Protein AF-A0A6D1PYX5-F1 (afdb_monomer)

Secondary structure (DSSP, 8-state):
--GGGGTTTTS-TT--TT--SHHHHHHHHHHHHHTSS-----HHHHHIIIII-GGG-TTS-HHHHHHHHHS----EEEEEE-SSS-EEEEEEPPHHHHHHHHHHHHHHHHHHHHHHHH-TT-SS-EEEEPPS-------GGGSS---PPPBTTTTTT-SS---SEEE----

Organism: NCBI:txid340190

Mean predicted aligned error: 6.47 Å

pLDDT: mean 85.73, std 8.78, range [55.56, 97.0]

Sequence (171 aa):
DYTRALLCDTQPADCPIIFSNDGLYANLAYFDVNYKTSTDFTPLSSFLKQIINPSLDLSITVDEREQKRKKQSFPFGYCIVKDSFSLRRLSLIHPRSQLNYCEFYKNYSSVITYNSSKSNYSIRYPKKVANSFFLYEKNGAERYKGEDIETTEDELMRKYSSSYFSYGGFN

Nearest PDB structures (foldseek):
  7z0z-assembly1_A  TM=4.181E-01  e=3.574E+00  Lactococcus lactis
  9ayf-assembly1_R  TM=2.996E-01  e=9.012E+00  Homo sapiens

Structure (mmCIF, N/CA/C/O backbone):
data_AF-A0A6D1PYX5-F1
#
_entry.id   AF-A0A6D1PYX5-F1
#
loop_
_atom_site.group_PDB
_atom_site.id
_atom_site.type_symbol
_atom_site.label_atom_id
_atom_site.label_alt_id
_atom_site.label_comp_id
_atom_site.label_asym_id
_atom_site.label_entity_id
_atom_site.label_seq_id
_atom_site.pdbx_PDB_ins_code
_atom_site.Cartn_x
_atom_site.Cartn_y
_atom_site.Cartn_z
_atom_site.occupancy
_atom_site.B_iso_or_equiv
_atom_site.auth_seq_id
_atom_site.auth_comp_id
_atom_site.auth_asym_id
_atom_site.auth_atom_id
_atom_site.pdbx_PDB_mode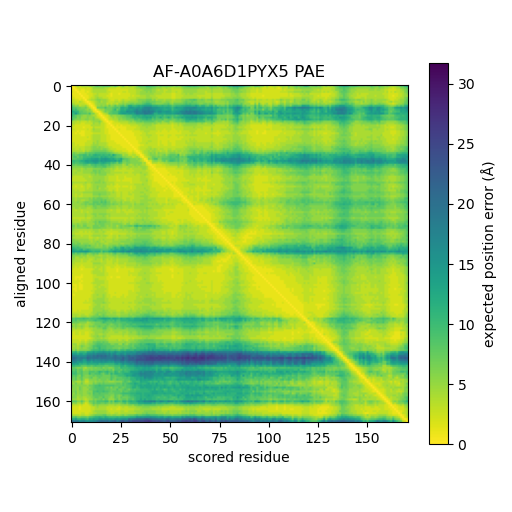l_num
ATOM 1 N N . ASP A 1 1 ? 7.501 -3.565 10.495 1.00 84.00 1 ASP A N 1
ATOM 2 C CA . ASP A 1 1 ? 7.491 -3.650 9.023 1.00 84.00 1 ASP A CA 1
ATOM 3 C C . ASP A 1 1 ? 6.293 -2.869 8.480 1.00 84.00 1 ASP A C 1
ATOM 5 O O . ASP A 1 1 ? 5.166 -3.184 8.843 1.00 84.00 1 ASP A O 1
ATOM 9 N N . TYR A 1 2 ? 6.524 -1.823 7.676 1.00 90.06 2 TYR A N 1
ATOM 10 C CA . TYR A 1 2 ? 5.446 -1.011 7.085 1.00 90.06 2 TYR A CA 1
ATOM 11 C C . TYR A 1 2 ? 4.868 -1.621 5.799 1.00 90.06 2 TYR A C 1
ATOM 13 O O . TYR A 1 2 ? 3.731 -1.333 5.428 1.00 90.06 2 TYR A O 1
ATOM 21 N N . THR A 1 3 ? 5.627 -2.493 5.127 1.00 90.94 3 THR A N 1
ATOM 22 C CA . THR A 1 3 ? 5.184 -3.164 3.899 1.00 90.94 3 THR A CA 1
ATOM 23 C C . THR A 1 3 ? 4.122 -4.226 4.170 1.00 90.94 3 THR A C 1
ATOM 25 O O . THR A 1 3 ? 3.373 -4.570 3.263 1.00 90.94 3 THR A O 1
ATOM 28 N N . ARG A 1 4 ? 3.941 -4.639 5.434 1.00 89.06 4 ARG A N 1
ATOM 29 C CA . ARG A 1 4 ? 2.801 -5.448 5.897 1.00 89.06 4 ARG A CA 1
ATOM 30 C C . ARG A 1 4 ? 1.440 -4.841 5.539 1.00 89.06 4 ARG A C 1
ATOM 32 O O . ARG A 1 4 ? 0.491 -5.587 5.350 1.00 89.06 4 ARG A O 1
ATOM 39 N N . ALA A 1 5 ? 1.330 -3.522 5.359 1.00 91.62 5 ALA A N 1
ATOM 40 C CA . ALA A 1 5 ? 0.091 -2.910 4.863 1.00 91.62 5 ALA A CA 1
ATOM 41 C C . ALA A 1 5 ? -0.328 -3.421 3.462 1.00 91.62 5 ALA A C 1
ATOM 43 O O . ALA A 1 5 ? -1.497 -3.310 3.089 1.00 91.62 5 ALA A O 1
ATOM 44 N N . LEU A 1 6 ? 0.591 -4.040 2.705 1.00 91.69 6 LEU A N 1
ATOM 45 C CA . LEU A 1 6 ? 0.262 -4.801 1.497 1.00 91.69 6 LEU A CA 1
ATOM 46 C C . LEU A 1 6 ? -0.643 -5.999 1.793 1.00 91.69 6 LEU A C 1
ATOM 48 O O . LEU A 1 6 ? -1.549 -6.292 1.025 1.00 91.69 6 LEU A O 1
ATOM 52 N N . LEU A 1 7 ? -0.413 -6.676 2.912 1.00 88.38 7 LEU A N 1
ATOM 53 C CA . LEU A 1 7 ? -1.110 -7.903 3.292 1.00 88.38 7 LEU A CA 1
ATOM 54 C C . LEU A 1 7 ? -2.458 -7.644 3.972 1.00 88.38 7 LEU A C 1
ATOM 56 O O . LEU A 1 7 ? -3.256 -8.570 4.091 1.00 88.38 7 LEU A O 1
ATOM 60 N N . CYS A 1 8 ? -2.693 -6.416 4.434 1.00 85.94 8 CYS A N 1
ATOM 61 C CA . CYS A 1 8 ? -3.861 -6.052 5.229 1.00 85.94 8 CYS A CA 1
ATOM 62 C C . CYS A 1 8 ? -4.678 -4.968 4.503 1.00 85.94 8 CYS A C 1
ATOM 64 O O . CYS A 1 8 ? -5.587 -5.274 3.743 1.00 85.94 8 CYS A O 1
ATOM 66 N N . ASP A 1 9 ? -4.299 -3.699 4.657 1.00 86.12 9 ASP A N 1
ATOM 67 C CA . ASP A 1 9 ? -5.119 -2.539 4.279 1.00 86.12 9 ASP A CA 1
ATOM 68 C C . ASP A 1 9 ? -5.268 -2.285 2.771 1.00 86.12 9 ASP A C 1
ATOM 70 O O . ASP A 1 9 ? -6.229 -1.646 2.343 1.00 86.12 9 ASP A O 1
ATOM 74 N N . THR A 1 10 ? -4.299 -2.706 1.954 1.00 85.50 10 THR A N 1
ATOM 75 C CA . THR A 1 10 ? -4.343 -2.463 0.496 1.00 85.50 10 THR A CA 1
ATOM 76 C C . THR A 1 10 ? -4.926 -3.631 -0.294 1.00 85.50 10 THR A C 1
ATOM 78 O O . THR A 1 10 ? -5.142 -3.492 -1.501 1.00 85.50 10 THR A O 1
ATOM 81 N N . GLN A 1 11 ? -5.202 -4.759 0.368 1.00 76.94 11 GLN A N 1
ATOM 82 C CA . GLN A 1 11 ? -5.946 -5.864 -0.218 1.00 76.94 11 GLN A CA 1
ATOM 83 C C . GLN A 1 11 ? -7.445 -5.512 -0.168 1.00 76.94 11 GLN A C 1
ATOM 85 O O . GLN A 1 11 ? -7.978 -5.280 0.915 1.00 76.94 11 GLN A O 1
ATOM 90 N N . PRO A 1 12 ? -8.151 -5.433 -1.311 1.00 67.00 12 PRO A N 1
ATOM 91 C CA . PRO A 1 12 ? -9.595 -5.216 -1.290 1.00 67.00 12 PRO A CA 1
ATOM 92 C C . PRO A 1 12 ? -10.308 -6.377 -0.581 1.00 67.00 12 PRO A C 1
ATOM 94 O O . PRO A 1 12 ? -10.005 -7.532 -0.874 1.00 67.00 12 PRO A O 1
ATOM 97 N N . ALA A 1 13 ? -11.265 -6.071 0.302 1.00 64.31 13 ALA A N 1
ATOM 98 C CA . ALA A 1 13 ? -12.087 -7.080 0.983 1.00 64.31 13 ALA A CA 1
ATOM 99 C C . ALA A 1 13 ? -12.904 -7.921 -0.019 1.00 64.31 13 ALA A C 1
ATOM 101 O O . ALA A 1 13 ? -12.956 -9.137 0.065 1.00 64.31 13 ALA A O 1
ATOM 102 N N . ASP A 1 14 ? -13.427 -7.285 -1.072 1.00 64.19 14 ASP A N 1
ATOM 103 C CA . ASP A 1 14 ? -14.209 -7.949 -2.127 1.00 64.19 14 ASP A CA 1
ATOM 104 C C . ASP A 1 14 ? -13.350 -8.657 -3.200 1.00 64.19 14 ASP A C 1
ATOM 106 O O . ASP A 1 14 ? -13.770 -8.815 -4.352 1.00 64.19 14 ASP A O 1
ATOM 110 N N . CYS A 1 15 ? -12.111 -9.037 -2.887 1.00 70.69 15 CYS A N 1
ATOM 111 C CA . CYS A 1 15 ? -11.262 -9.731 -3.849 1.00 70.69 15 CYS A CA 1
ATOM 112 C C . CYS A 1 15 ? -11.708 -11.186 -4.058 1.00 70.69 15 CYS A C 1
ATOM 114 O O . CYS A 1 15 ? -11.990 -11.893 -3.093 1.00 70.69 15 CYS A O 1
ATOM 116 N N . PRO A 1 16 ? -11.694 -11.693 -5.307 1.00 71.56 16 PRO A N 1
ATOM 117 C CA . PRO A 1 16 ? -11.796 -13.119 -5.563 1.00 71.56 16 PRO A CA 1
ATOM 118 C C . PRO A 1 16 ? -10.767 -13.887 -4.733 1.00 71.56 16 PRO A C 1
ATOM 120 O O . PRO A 1 16 ? -9.632 -13.435 -4.600 1.00 71.56 16 PRO A O 1
ATOM 123 N N . ILE A 1 17 ? -11.129 -15.088 -4.274 1.00 72.44 17 ILE A N 1
ATOM 124 C CA . ILE A 1 17 ? -10.268 -15.970 -3.457 1.00 72.44 17 ILE A CA 1
ATOM 125 C C . ILE A 1 17 ? -8.879 -16.185 -4.091 1.00 72.44 17 ILE A C 1
ATOM 127 O O . ILE A 1 17 ? -7.890 -16.389 -3.396 1.00 72.44 17 ILE A O 1
ATOM 131 N N . ILE A 1 18 ? -8.793 -16.117 -5.422 1.00 77.94 18 ILE A N 1
ATOM 132 C CA . ILE A 1 18 ? -7.548 -16.287 -6.182 1.00 77.94 18 ILE A CA 1
ATOM 133 C C . ILE A 1 18 ? -6.583 -15.092 -6.097 1.00 77.94 18 ILE A C 1
ATOM 135 O O . ILE A 1 18 ? -5.452 -15.203 -6.566 1.00 77.94 18 ILE A O 1
ATOM 139 N N . PHE A 1 19 ? -7.008 -13.945 -5.561 1.00 81.94 19 PHE A N 1
ATOM 140 C CA . PHE A 1 19 ? -6.186 -12.744 -5.481 1.00 81.94 19 PHE A CA 1
ATOM 141 C C . PHE A 1 19 ? -5.648 -12.524 -4.066 1.00 81.94 19 PHE A C 1
ATOM 143 O O . PHE A 1 19 ? -6.404 -12.363 -3.109 1.00 81.94 19 PHE A O 1
ATOM 150 N N . SER A 1 20 ? -4.324 -12.435 -3.960 1.00 85.88 20 SER A N 1
ATOM 151 C CA . SER A 1 20 ? -3.627 -12.058 -2.736 1.00 85.88 20 SER A CA 1
ATOM 152 C C . SER A 1 20 ? -2.409 -11.192 -3.047 1.00 85.88 20 SER A C 1
ATOM 154 O O . SER A 1 20 ? -1.747 -11.359 -4.075 1.00 85.88 20 SER A O 1
ATOM 156 N N . ASN A 1 21 ? -2.084 -10.299 -2.116 1.00 90.69 21 ASN A N 1
ATOM 157 C CA . ASN A 1 21 ? -0.860 -9.507 -2.144 1.00 90.69 21 ASN A CA 1
ATOM 158 C C . ASN A 1 21 ? 0.364 -10.262 -1.590 1.00 90.69 21 ASN A C 1
ATOM 160 O O . ASN A 1 21 ? 1.466 -9.712 -1.625 1.00 90.69 21 ASN A O 1
ATOM 164 N N . ASP A 1 22 ? 0.217 -11.513 -1.135 1.00 89.56 22 ASP A N 1
ATOM 165 C CA . ASP A 1 22 ? 1.317 -12.321 -0.579 1.00 89.56 22 ASP A CA 1
ATOM 166 C C . ASP A 1 22 ? 2.503 -12.425 -1.547 1.00 89.56 22 ASP A C 1
ATOM 168 O O . ASP A 1 22 ? 3.653 -12.217 -1.162 1.00 89.56 22 ASP A O 1
ATOM 172 N N . GLY A 1 23 ? 2.225 -12.681 -2.830 1.00 90.69 23 GLY A N 1
ATOM 173 C CA . GLY A 1 23 ? 3.261 -12.767 -3.859 1.00 90.69 23 GLY A CA 1
ATOM 174 C C . GLY A 1 23 ? 3.967 -11.431 -4.097 1.00 90.69 23 GLY A C 1
ATOM 175 O O . GLY A 1 23 ? 5.184 -11.398 -4.264 1.00 90.69 23 GLY A O 1
ATOM 176 N N . LEU A 1 24 ? 3.232 -10.314 -4.073 1.00 91.38 24 LEU A N 1
ATOM 177 C CA . LEU A 1 24 ? 3.824 -8.979 -4.195 1.00 91.38 24 LEU A CA 1
ATOM 178 C C . LEU A 1 24 ? 4.741 -8.684 -3.001 1.00 91.38 24 LEU A C 1
ATOM 180 O O . LEU A 1 24 ? 5.880 -8.267 -3.199 1.00 91.38 24 LEU A O 1
ATOM 184 N N . TYR A 1 25 ? 4.268 -8.943 -1.782 1.00 92.56 25 TYR A N 1
ATOM 185 C CA . TYR A 1 25 ? 5.029 -8.754 -0.550 1.00 92.56 25 TYR A CA 1
ATOM 186 C C . TYR A 1 25 ? 6.304 -9.611 -0.525 1.00 92.56 25 TYR A C 1
ATOM 188 O O . TYR A 1 25 ? 7.399 -9.079 -0.334 1.00 92.56 25 TYR A O 1
ATOM 196 N N . ALA A 1 26 ? 6.188 -10.913 -0.803 1.00 92.06 26 ALA A N 1
ATOM 197 C CA . ALA A 1 26 ? 7.321 -11.835 -0.820 1.00 92.06 26 ALA A CA 1
ATOM 198 C C . ALA A 1 26 ? 8.364 -11.448 -1.878 1.00 92.06 26 ALA A C 1
ATOM 200 O O . ALA A 1 26 ? 9.559 -11.434 -1.587 1.00 92.06 26 ALA A O 1
ATOM 201 N N . ASN A 1 27 ? 7.924 -11.069 -3.083 1.00 91.31 27 ASN A N 1
ATOM 202 C CA . ASN A 1 27 ? 8.829 -10.646 -4.152 1.00 91.31 27 ASN A CA 1
ATOM 203 C C . ASN A 1 27 ? 9.544 -9.330 -3.828 1.00 91.31 27 ASN A C 1
ATOM 205 O O . ASN A 1 27 ? 10.714 -9.181 -4.169 1.00 91.31 27 ASN A O 1
ATOM 209 N N . LEU A 1 28 ? 8.878 -8.387 -3.157 1.00 91.50 28 LEU A N 1
ATOM 210 C CA . LEU A 1 28 ? 9.509 -7.146 -2.703 1.00 91.50 28 LEU A CA 1
ATOM 211 C C . LEU A 1 28 ? 10.557 -7.407 -1.618 1.00 91.50 28 LEU A C 1
ATOM 213 O O . LEU A 1 28 ? 11.653 -6.860 -1.703 1.00 91.50 28 LEU A O 1
ATOM 217 N N . ALA A 1 29 ? 10.253 -8.264 -0.640 1.00 90.94 29 ALA A N 1
ATOM 218 C CA . ALA A 1 29 ? 11.203 -8.652 0.400 1.00 90.94 29 ALA A CA 1
ATOM 219 C C . ALA A 1 29 ? 12.410 -9.402 -0.189 1.00 90.94 29 ALA A C 1
ATOM 221 O O . ALA A 1 29 ? 13.559 -9.076 0.104 1.00 90.94 29 ALA A O 1
ATOM 222 N N . TYR A 1 30 ? 12.156 -10.361 -1.084 1.00 89.44 30 TYR A N 1
ATOM 223 C CA . TYR A 1 30 ? 13.198 -11.093 -1.798 1.00 89.44 30 TYR A CA 1
ATOM 224 C C . TYR A 1 30 ? 14.076 -10.156 -2.637 1.00 89.44 30 TYR A C 1
ATOM 226 O O . TYR A 1 30 ? 15.303 -10.277 -2.624 1.00 89.44 30 TYR A O 1
ATOM 234 N N . PHE A 1 31 ? 13.464 -9.189 -3.325 1.00 88.56 31 PHE A N 1
ATOM 235 C CA . PHE A 1 31 ? 14.185 -8.175 -4.081 1.00 88.56 31 PHE A CA 1
ATOM 236 C C . PHE A 1 31 ? 15.067 -7.300 -3.182 1.00 88.56 31 PHE A C 1
ATOM 238 O O . PHE A 1 31 ? 16.223 -7.054 -3.528 1.00 88.56 31 PHE A O 1
ATOM 245 N N . ASP A 1 32 ? 14.554 -6.851 -2.032 1.00 88.00 32 ASP A N 1
ATOM 246 C CA . ASP A 1 32 ? 15.296 -5.977 -1.115 1.00 88.00 32 ASP A CA 1
ATOM 247 C C . ASP A 1 32 ? 16.568 -6.654 -0.578 1.00 88.00 32 ASP A C 1
ATOM 249 O O . ASP A 1 32 ? 17.601 -6.003 -0.435 1.00 88.00 32 ASP A O 1
ATOM 253 N N . VAL A 1 33 ? 16.511 -7.971 -0.354 1.00 88.25 33 VAL A N 1
ATOM 254 C CA . VAL A 1 33 ? 17.647 -8.774 0.124 1.00 88.25 33 VAL A CA 1
ATOM 255 C C . VAL A 1 33 ? 18.645 -9.096 -0.992 1.00 88.25 33 VAL A C 1
ATOM 257 O O . VAL A 1 33 ? 19.849 -8.985 -0.779 1.00 88.25 33 VAL A O 1
ATOM 260 N N . ASN A 1 34 ? 18.172 -9.497 -2.176 1.00 84.38 34 ASN A N 1
ATOM 261 C CA . ASN A 1 34 ? 19.037 -10.104 -3.198 1.00 84.38 34 ASN A CA 1
ATOM 262 C C . ASN A 1 34 ? 19.444 -9.147 -4.329 1.00 84.38 34 ASN A C 1
ATOM 264 O O . ASN A 1 34 ? 20.477 -9.351 -4.960 1.00 84.38 34 ASN A O 1
ATOM 268 N N . TYR A 1 35 ? 18.649 -8.108 -4.606 1.00 80.75 35 TYR A N 1
ATOM 269 C CA . TYR A 1 35 ? 18.787 -7.310 -5.831 1.00 80.75 35 TYR A CA 1
ATOM 270 C C . TYR A 1 35 ? 18.802 -5.795 -5.620 1.00 80.75 35 TYR A C 1
ATOM 272 O O . TYR A 1 35 ? 19.070 -5.064 -6.573 1.00 80.75 35 TYR A O 1
ATOM 280 N N . LYS A 1 36 ? 18.563 -5.300 -4.400 1.00 74.25 36 LYS A N 1
ATOM 281 C CA . LYS A 1 36 ? 18.546 -3.858 -4.096 1.00 74.25 36 LYS A CA 1
ATOM 282 C C . LYS A 1 36 ? 19.823 -3.139 -4.531 1.00 74.25 36 LYS A C 1
ATOM 284 O O . LYS A 1 36 ? 19.749 -2.060 -5.110 1.00 74.25 36 LYS A O 1
ATOM 289 N N . THR A 1 37 ? 20.972 -3.762 -4.276 1.00 76.00 37 THR A N 1
ATOM 290 C CA . THR A 1 37 ? 22.304 -3.232 -4.618 1.00 76.00 37 THR A CA 1
ATOM 291 C C . THR A 1 37 ? 22.843 -3.823 -5.921 1.00 76.00 37 THR A C 1
ATOM 293 O O . THR A 1 37 ? 23.836 -3.335 -6.452 1.00 76.00 37 THR A O 1
ATOM 296 N N . SER A 1 38 ? 22.196 -4.862 -6.459 1.00 76.94 38 SER A N 1
ATOM 297 C CA . SER A 1 38 ? 22.638 -5.482 -7.704 1.00 76.94 38 SER A CA 1
ATOM 298 C C . SER A 1 38 ? 22.322 -4.577 -8.897 1.00 76.94 38 SER A C 1
ATOM 300 O O . SER A 1 38 ? 21.203 -4.074 -9.086 1.00 76.94 38 SER A O 1
ATOM 302 N N . THR A 1 39 ? 23.345 -4.386 -9.721 1.00 73.25 39 THR A N 1
ATOM 303 C CA . THR A 1 39 ? 23.263 -3.731 -11.026 1.00 73.25 39 THR A CA 1
ATOM 304 C C . THR A 1 39 ? 22.875 -4.702 -12.135 1.00 73.25 39 THR A C 1
ATOM 306 O O . THR A 1 39 ? 22.637 -4.264 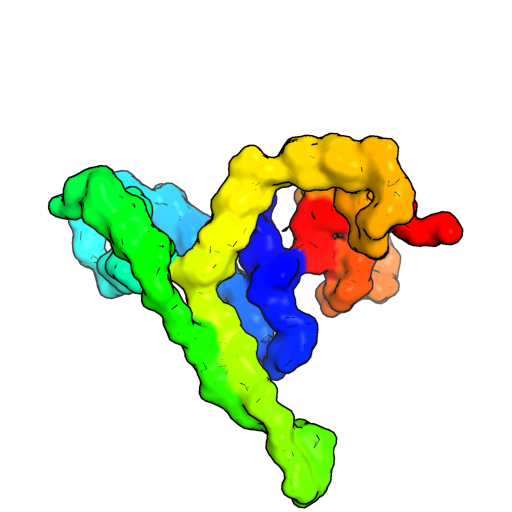-13.259 1.00 73.25 39 THR A O 1
ATOM 309 N N . ASP A 1 40 ? 22.784 -6.000 -11.834 1.00 80.88 40 ASP A N 1
ATOM 310 C CA . ASP A 1 40 ? 22.522 -7.018 -12.837 1.00 80.88 40 ASP A CA 1
ATOM 311 C C . ASP A 1 40 ? 21.090 -6.918 -13.353 1.00 80.88 40 ASP A C 1
ATOM 313 O O . ASP A 1 40 ? 20.103 -6.769 -12.612 1.00 80.88 40 ASP A O 1
ATOM 317 N N . PHE A 1 41 ? 20.975 -7.014 -14.673 1.00 83.88 41 PHE A N 1
ATOM 318 C CA . PHE A 1 41 ? 19.683 -7.085 -15.317 1.00 83.88 41 PHE A CA 1
ATOM 319 C C . PHE A 1 41 ? 19.058 -8.454 -15.051 1.00 83.88 41 PHE A C 1
ATOM 321 O O . PHE A 1 41 ? 19.583 -9.491 -15.449 1.00 83.88 41 PHE A O 1
ATOM 328 N N . THR A 1 42 ? 17.880 -8.443 -14.438 1.00 87.69 42 THR A N 1
ATOM 329 C CA . THR A 1 42 ? 16.952 -9.568 -14.480 1.00 87.69 42 THR A CA 1
ATOM 330 C C . THR A 1 42 ? 15.588 -9.038 -14.914 1.00 87.69 42 THR A C 1
ATOM 332 O O . THR A 1 42 ? 15.246 -7.892 -14.600 1.00 87.69 42 THR A O 1
ATOM 335 N N . PRO A 1 43 ? 14.766 -9.839 -15.613 1.00 88.69 43 PRO A N 1
ATOM 336 C CA . PRO A 1 43 ? 13.414 -9.416 -15.969 1.00 88.69 43 PRO A CA 1
ATOM 337 C C . PRO A 1 43 ? 12.605 -8.956 -14.747 1.00 88.69 43 PRO A C 1
ATOM 339 O O . PRO A 1 43 ? 11.916 -7.941 -14.808 1.00 88.69 43 PRO A O 1
ATOM 342 N N . LEU A 1 44 ? 12.761 -9.647 -13.610 1.00 85.75 44 LEU A N 1
ATOM 343 C CA . LEU A 1 44 ? 12.126 -9.282 -12.344 1.00 85.75 44 LEU A CA 1
ATOM 344 C C . LEU A 1 44 ? 12.638 -7.937 -11.804 1.00 85.75 44 LEU A C 1
ATOM 346 O O . LEU A 1 44 ? 11.827 -7.096 -11.419 1.00 85.75 44 LEU A O 1
ATOM 350 N N . SER A 1 45 ? 13.959 -7.710 -11.791 1.00 87.12 45 SER A N 1
ATOM 351 C CA . SER A 1 45 ? 14.534 -6.456 -11.287 1.00 87.12 45 SER A CA 1
ATOM 352 C C . SER A 1 45 ? 14.132 -5.264 -12.144 1.00 87.12 45 SER A C 1
ATOM 354 O O . SER A 1 45 ? 13.763 -4.220 -11.608 1.00 87.12 45 SER A O 1
ATOM 356 N N . SER A 1 46 ? 14.143 -5.430 -13.465 1.00 89.00 46 SER A N 1
ATOM 357 C CA . SER A 1 46 ? 13.709 -4.408 -14.412 1.00 89.00 46 SER A CA 1
ATOM 358 C C . SER A 1 46 ? 12.224 -4.088 -14.247 1.00 89.00 46 SER A C 1
ATOM 360 O O . SER A 1 46 ? 11.870 -2.920 -14.090 1.00 89.00 46 SER A O 1
ATOM 362 N N . PHE A 1 47 ? 11.365 -5.109 -14.181 1.00 89.88 47 PHE A N 1
ATOM 363 C CA . PHE A 1 47 ? 9.929 -4.940 -13.962 1.00 89.88 47 PHE A CA 1
ATOM 364 C C . PHE A 1 47 ? 9.632 -4.213 -12.643 1.00 89.88 47 PHE A C 1
ATOM 366 O O . PHE A 1 47 ? 8.882 -3.234 -12.625 1.00 89.88 47 PHE A O 1
ATOM 373 N N . LEU A 1 48 ? 10.262 -4.642 -11.544 1.00 90.56 48 LEU A N 1
ATOM 374 C CA . LEU A 1 48 ? 10.089 -4.013 -10.236 1.00 90.56 48 LEU A CA 1
ATOM 375 C C . LEU A 1 48 ? 10.543 -2.553 -10.251 1.00 90.56 48 LEU A C 1
ATOM 377 O O . LEU A 1 48 ? 9.775 -1.692 -9.831 1.00 90.56 48 LEU A O 1
ATOM 381 N N . LYS A 1 49 ? 11.740 -2.261 -10.774 1.00 90.00 49 LYS A N 1
ATOM 382 C CA . LYS A 1 49 ? 12.280 -0.895 -10.858 1.00 90.00 49 LYS A CA 1
ATOM 383 C C . LYS A 1 49 ? 11.411 -0.001 -11.747 1.00 90.00 49 LYS A C 1
ATOM 385 O O . LYS A 1 49 ? 11.098 1.116 -11.366 1.00 90.00 49 LYS A O 1
ATOM 390 N N . GLN A 1 50 ? 10.964 -0.470 -12.907 1.00 88.88 50 GLN A N 1
ATOM 391 C CA . GLN A 1 50 ? 10.269 0.395 -13.866 1.00 88.88 50 GLN A CA 1
ATOM 392 C C . GLN A 1 50 ? 8.777 0.586 -13.566 1.00 88.88 50 GLN A C 1
ATOM 394 O O . GLN A 1 50 ? 8.254 1.685 -13.763 1.00 88.88 50 GLN A O 1
ATOM 399 N N . ILE A 1 51 ? 8.081 -0.461 -13.110 1.00 90.06 51 ILE A N 1
ATOM 400 C CA . ILE A 1 51 ? 6.610 -0.471 -13.021 1.00 90.06 51 ILE A CA 1
ATOM 401 C C . ILE A 1 51 ? 6.121 -0.340 -11.578 1.00 90.06 51 ILE A C 1
ATOM 403 O O . ILE A 1 51 ? 5.146 0.374 -11.319 1.00 90.06 51 ILE A O 1
ATOM 407 N N . ILE A 1 52 ? 6.779 -1.017 -10.635 1.00 91.75 52 ILE A N 1
ATOM 408 C CA . ILE A 1 52 ? 6.295 -1.133 -9.254 1.00 91.75 52 ILE A CA 1
ATOM 409 C C . ILE A 1 52 ? 6.912 -0.059 -8.358 1.00 91.75 52 ILE A C 1
ATOM 411 O O . ILE A 1 52 ? 6.177 0.680 -7.707 1.00 91.75 52 ILE A O 1
ATOM 415 N N . ASN A 1 53 ? 8.239 0.053 -8.337 1.00 91.31 53 ASN A N 1
ATOM 416 C CA . ASN A 1 53 ? 8.969 0.959 -7.463 1.00 91.31 53 ASN A CA 1
ATOM 417 C C . ASN A 1 53 ? 10.143 1.667 -8.178 1.00 91.31 53 ASN A C 1
ATOM 419 O O . ASN A 1 53 ? 11.302 1.269 -8.020 1.00 91.31 53 ASN A O 1
ATOM 423 N N . PRO A 1 54 ? 9.861 2.780 -8.883 1.00 91.00 54 PRO A N 1
ATOM 424 C CA . PRO A 1 54 ? 10.870 3.615 -9.544 1.00 91.00 54 PRO A CA 1
ATOM 425 C C . PRO A 1 54 ? 11.948 4.197 -8.634 1.00 91.00 54 PRO A C 1
ATOM 427 O O . PRO A 1 54 ? 12.997 4.585 -9.135 1.00 91.00 54 PRO A O 1
ATOM 430 N N . SER A 1 55 ? 11.750 4.236 -7.309 1.00 88.00 55 SER A N 1
ATOM 431 C CA . SER A 1 55 ? 12.798 4.712 -6.387 1.00 88.00 55 SER A CA 1
ATOM 432 C C . SER A 1 55 ? 14.066 3.851 -6.422 1.00 88.00 55 SER A C 1
ATOM 434 O O . SER A 1 55 ? 15.152 4.345 -6.121 1.00 88.00 55 S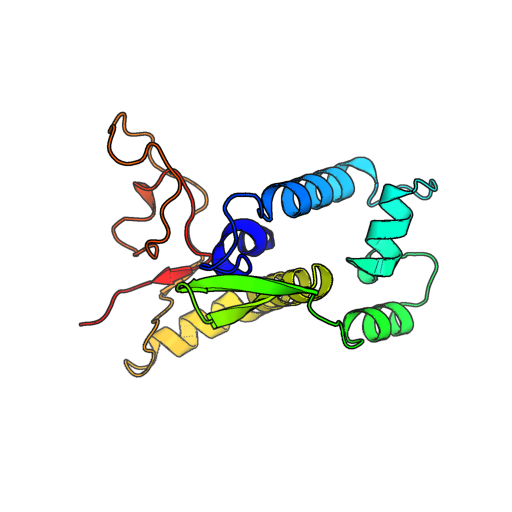ER A O 1
ATOM 436 N N . LEU A 1 56 ? 13.927 2.582 -6.815 1.00 88.00 56 LEU A N 1
ATOM 437 C CA . LEU A 1 56 ? 15.003 1.592 -6.862 1.00 88.00 56 LEU A CA 1
ATOM 438 C C . LEU A 1 56 ? 15.803 1.650 -8.172 1.00 88.00 56 LEU A C 1
ATOM 440 O O . LEU A 1 56 ? 16.809 0.953 -8.317 1.00 88.00 56 LEU A O 1
ATOM 444 N N . ASP A 1 57 ? 15.354 2.443 -9.146 1.00 88.69 57 ASP A N 1
ATOM 445 C CA . ASP A 1 57 ? 16.027 2.591 -10.429 1.00 88.69 57 ASP A CA 1
ATOM 446 C C . ASP A 1 57 ? 17.195 3.578 -10.319 1.00 88.69 57 ASP A C 1
ATOM 448 O O . ASP A 1 57 ? 17.045 4.784 -10.509 1.00 88.69 57 ASP A O 1
ATOM 452 N N . LEU A 1 58 ? 18.380 3.053 -9.998 1.00 87.06 58 LEU A N 1
ATOM 453 C CA . LEU A 1 58 ? 19.593 3.858 -9.857 1.00 87.06 58 LEU A CA 1
ATOM 454 C C . LEU A 1 58 ? 20.081 4.484 -11.177 1.00 87.06 58 LEU A C 1
ATOM 456 O O . LEU A 1 58 ? 20.923 5.376 -11.128 1.00 87.06 58 LEU A O 1
ATOM 460 N N . SER A 1 59 ? 19.557 4.049 -12.330 1.00 86.94 59 SER A N 1
ATOM 461 C CA . SER A 1 59 ? 19.994 4.524 -13.652 1.00 86.94 59 SER A CA 1
ATOM 462 C C . SER A 1 59 ? 19.479 5.920 -14.016 1.00 86.94 59 SER A C 1
ATOM 464 O O . SER A 1 59 ? 20.056 6.582 -14.874 1.00 86.94 59 SER A O 1
ATOM 466 N N . ILE A 1 60 ? 18.415 6.375 -13.350 1.00 89.94 60 ILE A N 1
ATOM 467 C CA . ILE A 1 60 ? 17.758 7.667 -13.591 1.00 89.94 60 ILE A CA 1
ATOM 468 C C . ILE A 1 60 ? 18.023 8.652 -12.451 1.00 89.94 60 ILE A C 1
ATOM 470 O O . ILE A 1 60 ? 18.381 8.252 -11.339 1.00 89.94 60 ILE A O 1
ATOM 474 N N . THR A 1 61 ? 17.820 9.944 -12.704 1.00 94.62 61 THR A N 1
ATOM 475 C CA . THR A 1 61 ? 18.008 11.002 -11.697 1.00 94.62 61 THR A CA 1
ATOM 476 C C . THR A 1 61 ? 16.984 10.908 -10.563 1.00 94.62 61 THR A C 1
ATOM 478 O O . THR A 1 61 ? 15.909 10.328 -10.718 1.00 94.62 61 THR A O 1
ATOM 481 N N . VAL A 1 62 ? 17.301 11.486 -9.400 1.00 92.88 62 VAL A N 1
ATOM 482 C CA . VAL A 1 62 ? 16.397 11.475 -8.234 1.00 92.88 62 VAL A CA 1
ATOM 483 C C . VAL A 1 62 ? 15.056 12.145 -8.562 1.00 92.88 62 VAL A C 1
ATOM 485 O O . VAL A 1 62 ? 14.005 11.602 -8.223 1.00 92.88 62 VAL A O 1
ATOM 488 N N . ASP A 1 63 ? 15.078 13.258 -9.297 1.00 93.88 63 ASP A N 1
ATOM 489 C CA . ASP A 1 63 ? 13.865 13.985 -9.690 1.00 93.88 63 ASP A CA 1
ATOM 490 C C . ASP A 1 63 ? 12.969 13.155 -10.620 1.00 93.88 63 ASP A C 1
ATOM 492 O O . ASP A 1 63 ? 11.749 13.100 -10.439 1.00 93.88 63 ASP A O 1
ATOM 496 N N . GLU A 1 64 ? 13.557 12.433 -11.576 1.00 93.69 64 GLU A N 1
ATOM 497 C CA . GLU A 1 64 ? 12.813 11.532 -12.462 1.00 93.69 64 GLU A CA 1
ATOM 498 C C . GLU A 1 64 ? 12.189 10.357 -11.702 1.00 93.69 64 GLU A C 1
ATOM 500 O O . GLU A 1 64 ? 11.068 9.944 -12.021 1.00 93.69 64 GLU A O 1
ATOM 505 N N . ARG A 1 65 ? 12.869 9.821 -10.675 1.00 91.94 65 ARG A N 1
ATOM 506 C CA . ARG A 1 65 ? 12.302 8.768 -9.810 1.00 91.94 65 ARG A CA 1
ATOM 507 C C . ARG A 1 65 ? 11.048 9.278 -9.118 1.00 91.94 65 ARG A C 1
ATOM 509 O O . ARG A 1 65 ? 10.014 8.612 -9.169 1.00 91.94 65 ARG A O 1
ATOM 516 N N . GLU A 1 66 ? 11.107 10.468 -8.529 1.00 90.75 66 GLU A N 1
ATOM 517 C CA . GLU A 1 66 ? 9.966 11.085 -7.848 1.00 90.75 66 GLU A CA 1
ATOM 518 C C . GLU A 1 66 ? 8.798 11.366 -8.797 1.00 90.75 66 GLU A C 1
ATOM 520 O O . GLU A 1 66 ? 7.643 11.067 -8.476 1.00 90.75 66 GLU A O 1
ATOM 525 N N . GLN A 1 67 ? 9.078 11.862 -10.003 1.00 92.19 67 GLN A N 1
ATOM 526 C CA . GLN A 1 67 ? 8.053 12.058 -11.029 1.00 92.19 67 GLN A CA 1
ATOM 527 C C . GLN A 1 67 ? 7.390 10.733 -11.429 1.00 92.19 67 GLN A C 1
ATOM 529 O O . GLN A 1 67 ? 6.159 10.640 -11.464 1.00 92.19 67 GLN A O 1
ATOM 534 N N . LYS A 1 68 ? 8.175 9.674 -11.673 1.00 91.25 68 LYS A N 1
ATOM 535 C CA . LYS A 1 68 ? 7.643 8.340 -12.004 1.00 91.25 68 LYS A CA 1
ATOM 536 C C . LYS A 1 68 ? 6.826 7.742 -10.857 1.00 91.25 68 LYS A C 1
ATOM 538 O O . LYS A 1 68 ? 5.791 7.124 -11.111 1.00 91.25 68 LYS A O 1
ATOM 543 N N . ARG A 1 69 ? 7.236 7.951 -9.603 1.00 89.31 69 ARG A N 1
ATOM 544 C CA . ARG A 1 69 ? 6.483 7.510 -8.415 1.00 89.31 69 ARG A CA 1
ATOM 545 C C . ARG A 1 69 ? 5.113 8.176 -8.316 1.00 89.31 69 ARG A C 1
ATOM 547 O O . ARG A 1 69 ? 4.128 7.489 -8.039 1.00 89.31 69 ARG A O 1
ATOM 554 N N . LYS A 1 70 ? 5.048 9.484 -8.589 1.00 89.06 70 LYS A N 1
ATOM 555 C CA . LYS A 1 70 ? 3.821 10.299 -8.540 1.00 89.06 70 LYS A CA 1
ATOM 556 C C . LYS A 1 70 ? 2.948 10.186 -9.790 1.00 89.06 70 LYS A C 1
ATOM 558 O O . LYS A 1 70 ? 1.798 10.614 -9.763 1.00 89.06 70 LYS A O 1
ATOM 563 N N . LYS A 1 71 ? 3.461 9.596 -10.874 1.00 91.56 71 LYS A N 1
ATOM 564 C CA . LYS A 1 71 ? 2.708 9.389 -12.117 1.00 91.56 71 LYS A CA 1
ATOM 565 C C . LYS A 1 71 ? 1.392 8.657 -11.841 1.00 91.56 71 LYS A C 1
ATOM 567 O O . LYS A 1 71 ? 1.355 7.721 -11.046 1.00 91.56 71 LYS A O 1
ATOM 572 N N . GLN A 1 72 ? 0.309 9.017 -12.518 1.00 87.88 72 GLN A N 1
ATOM 573 C CA . GLN A 1 72 ? -0.965 8.309 -12.373 1.00 87.88 72 GLN A CA 1
ATOM 574 C C . GLN A 1 72 ? -0.819 6.819 -12.741 1.00 87.88 72 GLN A C 1
ATOM 576 O O . GLN A 1 72 ? -0.127 6.470 -13.699 1.00 87.88 72 GLN A O 1
ATOM 581 N N . SER A 1 73 ? -1.410 5.933 -11.940 1.00 90.62 73 SER A N 1
ATOM 582 C CA . SER A 1 73 ? -1.590 4.511 -12.261 1.00 90.62 73 SER A CA 1
ATOM 583 C C . SER A 1 73 ? -3.058 4.244 -12.575 1.00 90.62 73 SER A C 1
ATOM 585 O O . SER A 1 73 ? -3.941 4.986 -12.140 1.00 90.62 73 SER A O 1
ATOM 587 N N . PHE A 1 74 ? -3.318 3.164 -13.305 1.00 91.94 74 PHE A N 1
ATOM 588 C CA . PHE A 1 74 ? -4.673 2.715 -13.599 1.00 91.94 74 PHE A CA 1
ATOM 589 C C . PHE A 1 74 ? -4.941 1.399 -12.868 1.00 91.94 74 PHE A C 1
ATOM 591 O O . PHE A 1 74 ? -4.094 0.501 -12.921 1.00 91.94 74 PHE A O 1
ATOM 598 N N . PRO A 1 75 ? -6.074 1.273 -12.160 1.00 91.94 75 PRO A N 1
ATOM 599 C CA . PRO A 1 75 ? -6.456 0.013 -11.547 1.00 91.94 75 PRO A CA 1
ATOM 600 C C . PRO A 1 75 ? -6.885 -1.003 -12.614 1.00 91.94 75 PRO A C 1
ATOM 602 O O . PRO A 1 75 ? -7.351 -0.636 -13.695 1.00 91.94 75 PRO A O 1
ATOM 605 N N . PHE A 1 76 ? -6.768 -2.290 -12.295 1.00 91.12 76 PHE A N 1
ATOM 606 C CA . PHE A 1 76 ? -7.240 -3.364 -13.165 1.00 91.12 76 PHE A CA 1
ATOM 607 C C . PHE A 1 76 ? -8.728 -3.627 -12.913 1.00 91.12 76 PHE A C 1
ATOM 609 O O . PHE A 1 76 ? -9.101 -4.141 -11.860 1.00 91.12 76 PHE A O 1
ATOM 616 N N . GLY A 1 77 ? -9.583 -3.240 -13.860 1.00 90.88 77 GLY A N 1
ATOM 617 C CA . GLY A 1 77 ? -11.028 -3.449 -13.775 1.00 90.88 77 GLY A CA 1
ATOM 618 C C . GLY A 1 77 ? -11.440 -4.853 -14.217 1.00 90.88 77 GLY A C 1
ATOM 619 O O . GLY A 1 77 ? -11.003 -5.320 -15.264 1.00 90.88 77 GLY A O 1
ATOM 620 N N . TYR A 1 78 ? -12.322 -5.495 -13.457 1.00 89.00 78 TYR A N 1
ATOM 621 C CA . TYR A 1 78 ? -12.908 -6.797 -13.783 1.00 89.00 78 TYR A CA 1
ATOM 622 C C . TYR A 1 78 ? -14.376 -6.841 -13.344 1.00 89.00 78 TYR A C 1
ATOM 624 O O . TYR A 1 78 ? -14.836 -5.978 -12.595 1.00 89.00 78 TYR A O 1
ATOM 632 N N . CYS A 1 79 ? -15.132 -7.824 -13.825 1.00 89.25 79 CYS A N 1
ATOM 633 C CA . CYS A 1 79 ? -16.534 -8.008 -13.460 1.00 89.25 79 CYS A CA 1
ATOM 634 C C . CYS A 1 79 ? -16.716 -9.345 -12.746 1.00 89.25 79 CYS A C 1
ATOM 636 O O . CYS A 1 79 ? -16.150 -10.351 -13.168 1.00 89.25 79 CYS A O 1
ATOM 638 N N . ILE A 1 80 ? -17.535 -9.354 -11.699 1.00 86.50 80 ILE A N 1
ATOM 639 C CA . ILE A 1 80 ? -18.004 -10.570 -11.031 1.00 86.50 80 ILE A CA 1
ATOM 640 C C . ILE A 1 80 ? -19.519 -10.685 -11.182 1.00 86.50 80 ILE A C 1
ATOM 642 O O . ILE A 1 80 ? -20.219 -9.675 -11.295 1.00 86.50 80 ILE A O 1
ATOM 646 N N . VAL A 1 81 ? -20.031 -11.913 -11.184 1.00 89.12 81 VAL A N 1
ATOM 647 C CA . VAL A 1 81 ? -21.476 -12.160 -11.162 1.00 89.12 81 VAL A CA 1
ATOM 648 C C . VAL A 1 81 ? -22.002 -11.776 -9.784 1.00 89.12 81 VAL A C 1
ATOM 650 O O . VAL A 1 81 ? -21.516 -12.286 -8.777 1.00 89.12 81 VAL A O 1
ATOM 653 N N . LYS A 1 82 ? -22.963 -10.849 -9.735 1.00 84.75 82 LYS A N 1
ATOM 654 C CA . LYS A 1 82 ? -23.631 -10.454 -8.489 1.00 84.75 82 LYS A CA 1
ATOM 655 C C . LYS A 1 82 ? -24.924 -11.244 -8.304 1.00 84.75 82 LYS A C 1
ATOM 657 O O . LYS A 1 82 ? -25.192 -11.730 -7.212 1.00 84.75 82 LYS A O 1
ATOM 662 N N . ASP A 1 83 ? -25.709 -11.352 -9.369 1.00 87.81 83 ASP A N 1
ATOM 663 C CA . ASP A 1 83 ? -26.948 -12.123 -9.440 1.00 87.81 83 ASP A CA 1
ATOM 664 C C . ASP A 1 83 ? -27.144 -12.656 -10.873 1.00 87.81 83 ASP A C 1
ATOM 666 O O . ASP A 1 83 ? -26.303 -12.438 -11.746 1.00 87.81 83 ASP A O 1
ATOM 670 N N . SER A 1 84 ? -28.246 -13.366 -11.126 1.00 90.81 84 SER A N 1
ATOM 671 C CA . SER A 1 84 ? -28.535 -13.989 -12.427 1.00 90.81 84 SER A CA 1
ATOM 672 C C . SER A 1 84 ? -28.658 -13.003 -13.597 1.00 90.81 84 SER A C 1
ATOM 674 O O . SER A 1 84 ? -28.665 -13.435 -14.747 1.00 90.81 84 SER A O 1
ATOM 676 N N . PHE A 1 85 ? -28.780 -11.700 -13.327 1.00 90.44 85 PHE A N 1
ATOM 677 C CA . PHE A 1 85 ? -29.059 -10.671 -14.330 1.00 90.44 85 PHE A CA 1
ATOM 678 C C . PHE A 1 85 ? -28.074 -9.495 -14.294 1.00 90.44 85 PHE A C 1
ATOM 680 O O . PHE A 1 85 ? -28.105 -8.650 -15.188 1.00 90.44 85 PHE A O 1
ATOM 687 N N . SER A 1 86 ? -27.201 -9.415 -13.287 1.00 92.31 86 SER A N 1
ATOM 688 C CA . SER A 1 86 ? -26.321 -8.277 -13.069 1.00 92.31 86 SER A CA 1
ATOM 689 C C . SER A 1 86 ? -24.890 -8.678 -12.719 1.00 92.31 86 SER A C 1
ATOM 691 O O . SER A 1 86 ? -24.600 -9.596 -11.944 1.00 92.31 86 SER A O 1
ATOM 693 N N . LEU A 1 87 ? -23.967 -7.923 -13.310 1.00 92.19 87 LEU A N 1
ATOM 694 C CA . LEU A 1 87 ? -22.544 -7.990 -13.023 1.00 92.19 87 LEU A CA 1
ATOM 695 C C . LEU A 1 87 ? -22.164 -6.824 -12.111 1.00 92.19 87 LEU A C 1
ATOM 697 O O . LEU A 1 87 ? -22.590 -5.687 -12.319 1.00 92.19 87 LEU A O 1
ATOM 701 N N . ARG A 1 88 ? -21.306 -7.085 -11.126 1.00 88.12 88 ARG A N 1
ATOM 702 C CA . ARG A 1 88 ? -20.636 -6.045 -10.345 1.00 88.12 88 ARG A CA 1
ATOM 703 C C . ARG A 1 88 ? -19.257 -5.801 -10.943 1.00 88.12 88 ARG A C 1
ATOM 705 O O . ARG A 1 88 ? -18.430 -6.707 -10.997 1.00 88.12 88 ARG A O 1
ATOM 712 N N . ARG A 1 89 ? -19.000 -4.564 -11.366 1.00 89.88 89 ARG A N 1
ATOM 713 C CA . ARG A 1 89 ? -17.661 -4.127 -11.767 1.00 89.88 89 ARG A CA 1
ATOM 714 C C . ARG A 1 89 ? -16.836 -3.820 -10.520 1.00 89.88 89 ARG A C 1
ATOM 716 O O . ARG A 1 89 ? -17.238 -2.994 -9.707 1.00 89.88 89 ARG A O 1
ATOM 723 N N . LEU A 1 90 ? -15.683 -4.460 -10.405 1.00 87.81 90 LEU A N 1
ATOM 724 C CA . LEU A 1 90 ? -14.687 -4.257 -9.361 1.00 87.81 90 LEU A CA 1
ATOM 725 C C . LEU A 1 90 ? -13.366 -3.797 -9.981 1.00 87.81 90 LEU A C 1
ATOM 727 O O . LEU A 1 90 ? -13.190 -3.803 -11.201 1.00 87.81 90 LEU A O 1
ATOM 731 N N . SER A 1 91 ? -12.449 -3.330 -9.138 1.00 88.88 91 SER A N 1
ATOM 732 C CA . SER A 1 91 ? -11.141 -2.835 -9.563 1.00 88.88 91 SER A CA 1
ATOM 733 C C . SER A 1 91 ? -10.060 -3.267 -8.578 1.00 88.88 91 SER A C 1
ATOM 735 O O . SER A 1 91 ? -10.215 -3.068 -7.376 1.00 88.88 91 SER A O 1
ATOM 737 N N . LEU A 1 92 ? -8.958 -3.823 -9.080 1.00 88.81 92 LEU A N 1
ATOM 738 C CA . LEU A 1 92 ? -7.759 -4.105 -8.292 1.00 88.81 92 LEU A CA 1
ATOM 739 C C . LEU A 1 92 ? -6.813 -2.909 -8.339 1.00 88.81 92 LEU A C 1
ATOM 741 O O . LEU A 1 92 ? -6.512 -2.370 -9.408 1.00 88.81 92 LEU A O 1
ATOM 745 N N . ILE A 1 93 ? -6.329 -2.501 -7.171 1.00 91.25 93 ILE A N 1
ATOM 746 C CA . ILE A 1 93 ? -5.418 -1.366 -7.031 1.00 91.25 93 ILE A CA 1
ATOM 747 C C . ILE A 1 93 ? -4.079 -1.714 -7.692 1.00 91.25 93 ILE A C 1
ATOM 749 O O . ILE A 1 93 ? -3.513 -2.779 -7.452 1.00 91.25 93 ILE A O 1
ATOM 753 N N . HIS A 1 94 ? -3.536 -0.795 -8.492 1.00 92.62 94 HIS A N 1
ATOM 754 C CA . HIS A 1 94 ? -2.223 -0.976 -9.112 1.00 92.62 94 HIS A CA 1
ATOM 755 C C . HIS A 1 94 ? -1.120 -1.162 -8.042 1.00 92.62 94 HIS A C 1
ATOM 757 O O . HIS A 1 94 ? -1.059 -0.342 -7.122 1.00 92.62 94 HIS A O 1
ATOM 763 N N . PRO A 1 95 ? -0.187 -2.132 -8.173 1.00 92.75 95 PRO A N 1
ATOM 764 C CA . PRO A 1 95 ? 0.832 -2.432 -7.152 1.00 92.75 95 PRO A CA 1
ATOM 765 C C . PRO A 1 95 ? 1.644 -1.219 -6.677 1.00 92.75 95 PRO A C 1
ATOM 767 O O . PRO A 1 95 ? 1.843 -1.014 -5.485 1.00 92.75 95 PRO A O 1
ATOM 770 N N . ARG A 1 96 ? 2.048 -0.346 -7.607 1.00 93.19 96 ARG A N 1
ATOM 771 C CA . ARG A 1 96 ? 2.712 0.928 -7.273 1.00 93.19 96 ARG A CA 1
ATOM 772 C C . ARG A 1 96 ? 1.885 1.831 -6.351 1.00 93.19 96 ARG A C 1
ATOM 774 O O . ARG A 1 96 ? 2.437 2.438 -5.443 1.00 93.19 96 ARG A O 1
ATOM 781 N N . SER A 1 97 ? 0.571 1.927 -6.564 1.00 93.44 97 SER A N 1
ATOM 782 C CA . SER A 1 97 ? -0.289 2.708 -5.669 1.00 93.44 97 SER A CA 1
ATOM 783 C C . SER A 1 97 ? -0.351 2.084 -4.284 1.00 93.44 97 SER A C 1
ATOM 785 O O . SER A 1 97 ? -0.301 2.816 -3.306 1.00 93.44 97 SER A O 1
ATOM 787 N N . GLN A 1 98 ? -0.397 0.751 -4.198 1.00 93.75 98 GLN A N 1
ATOM 788 C CA . GLN A 1 98 ? -0.348 0.033 -2.921 1.00 93.75 98 GLN A CA 1
ATOM 789 C C . GLN A 1 98 ? 0.934 0.370 -2.140 1.00 93.75 98 GLN A C 1
ATOM 791 O O . GLN A 1 98 ? 0.864 0.704 -0.961 1.00 93.75 98 GLN A O 1
ATOM 796 N N . LEU A 1 99 ? 2.088 0.423 -2.816 1.00 93.69 99 LEU A N 1
ATOM 797 C CA . LEU A 1 99 ? 3.345 0.870 -2.201 1.00 93.69 99 LEU A CA 1
ATOM 798 C C . LEU A 1 99 ? 3.319 2.325 -1.728 1.00 93.69 99 LEU A C 1
ATOM 800 O O . LEU A 1 99 ? 3.855 2.623 -0.660 1.00 93.69 99 LEU A O 1
ATOM 804 N N . ASN A 1 100 ? 2.669 3.221 -2.473 1.00 93.19 100 ASN A N 1
ATOM 805 C CA . ASN A 1 100 ? 2.500 4.607 -2.039 1.00 93.19 100 ASN A CA 1
ATOM 806 C C . ASN A 1 100 ? 1.700 4.691 -0.723 1.00 93.19 100 ASN A C 1
ATOM 808 O O . ASN A 1 100 ? 2.037 5.510 0.131 1.00 93.19 100 ASN A O 1
ATOM 812 N N . TYR A 1 101 ? 0.694 3.829 -0.513 1.00 92.94 101 TYR A N 1
ATOM 813 C CA . TYR A 1 101 ? -0.009 3.738 0.776 1.00 92.94 101 TYR A CA 1
ATOM 814 C C . TYR A 1 101 ? 0.911 3.246 1.896 1.00 92.94 101 TYR A C 1
ATOM 816 O O . TYR A 1 101 ? 0.927 3.837 2.975 1.00 92.94 101 TYR A O 1
ATOM 824 N N . CYS A 1 102 ? 1.721 2.212 1.645 1.00 94.50 102 CYS A N 1
ATOM 825 C CA . CYS A 1 102 ? 2.688 1.715 2.628 1.00 94.50 102 CYS A CA 1
ATOM 826 C C . CYS A 1 102 ? 3.665 2.811 3.069 1.00 94.50 102 CYS A C 1
ATOM 828 O O . CYS A 1 102 ? 3.986 2.932 4.250 1.00 94.50 102 CYS A O 1
ATOM 830 N N . GLU A 1 103 ? 4.138 3.626 2.131 1.00 93.75 103 GLU A N 1
ATOM 831 C CA . GLU A 1 103 ? 5.042 4.729 2.433 1.00 93.75 103 GLU A CA 1
ATOM 832 C C . GLU A 1 103 ? 4.345 5.892 3.138 1.00 93.75 103 GLU A C 1
ATOM 834 O O . GLU A 1 103 ? 4.902 6.475 4.068 1.00 93.75 103 GLU A O 1
ATOM 839 N N . PHE A 1 104 ? 3.101 6.188 2.763 1.00 94.75 104 PHE A N 1
ATOM 840 C CA . PHE A 1 104 ? 2.273 7.135 3.497 1.00 94.75 104 PHE A CA 1
ATOM 841 C C . PHE A 1 104 ? 2.120 6.703 4.963 1.00 94.75 104 PHE A C 1
ATOM 843 O O . PHE A 1 104 ? 2.361 7.495 5.871 1.00 94.75 104 PHE A O 1
ATOM 850 N N . TYR A 1 105 ? 1.824 5.428 5.217 1.00 95.25 105 TYR A N 1
ATOM 851 C CA . TYR A 1 105 ? 1.773 4.890 6.574 1.00 95.25 105 TYR A CA 1
ATOM 852 C C . TYR A 1 105 ? 3.118 4.953 7.288 1.00 95.25 105 TYR A C 1
ATOM 854 O O . TYR A 1 105 ? 3.156 5.356 8.446 1.00 95.25 105 TYR A O 1
ATOM 862 N N . LYS A 1 106 ? 4.221 4.623 6.612 1.00 95.25 106 LYS A N 1
ATOM 863 C CA . LYS A 1 106 ? 5.572 4.741 7.178 1.00 95.25 106 LYS A CA 1
ATOM 864 C C . LYS A 1 106 ? 5.863 6.161 7.673 1.00 95.25 106 LYS A C 1
ATOM 866 O O . LYS A 1 106 ? 6.435 6.322 8.746 1.00 95.25 106 LYS A O 1
ATOM 871 N N . ASN A 1 107 ? 5.479 7.170 6.895 1.00 96.56 107 ASN A N 1
ATOM 872 C CA . ASN A 1 107 ? 5.814 8.565 7.178 1.00 96.56 107 ASN A CA 1
ATOM 873 C C . ASN A 1 107 ? 4.844 9.219 8.172 1.00 96.56 107 ASN A C 1
ATOM 875 O O . ASN A 1 107 ? 5.252 10.080 8.948 1.00 96.56 107 ASN A O 1
ATOM 879 N N . TYR A 1 108 ? 3.567 8.822 8.158 1.00 97.00 108 TYR A N 1
ATOM 880 C CA . TYR A 1 108 ? 2.505 9.535 8.870 1.00 97.00 108 TYR A CA 1
ATOM 881 C C . TYR A 1 108 ? 1.786 8.714 9.944 1.00 97.00 108 TYR A C 1
ATOM 883 O O . TYR A 1 108 ? 0.894 9.261 10.590 1.00 97.00 108 TYR A O 1
ATOM 891 N N . SER A 1 109 ? 2.162 7.456 10.209 1.00 95.56 109 SER A N 1
ATOM 892 C CA . SER A 1 109 ? 1.483 6.624 11.219 1.00 95.56 109 SER A CA 1
ATOM 893 C C . SER A 1 109 ? 1.383 7.303 12.583 1.00 95.56 109 SER A C 1
ATOM 895 O O . SER A 1 109 ? 0.315 7.289 13.184 1.00 95.56 109 SER A O 1
ATOM 897 N N . SER A 1 110 ? 2.457 7.948 13.046 1.00 95.25 110 SER A N 1
ATOM 898 C CA . SER A 1 110 ? 2.490 8.629 14.348 1.00 95.25 110 SER A CA 1
ATOM 899 C C . SER A 1 110 ? 1.568 9.848 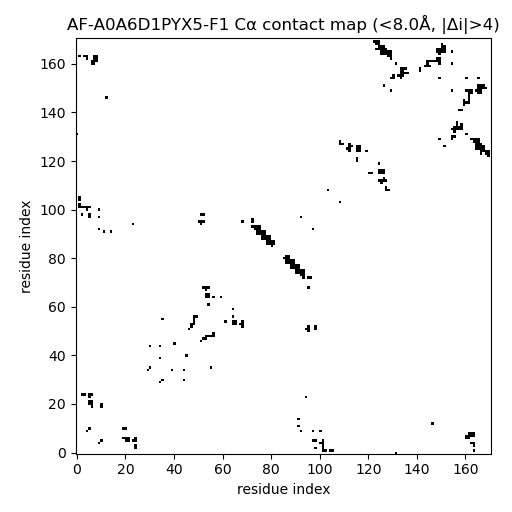14.401 1.00 95.25 110 SER A C 1
ATOM 901 O O . SER A 1 110 ? 0.963 10.132 15.430 1.00 95.25 110 SER A O 1
ATOM 903 N N . VAL A 1 111 ? 1.441 10.572 13.286 1.00 95.69 111 VAL A N 1
ATOM 904 C CA . VAL A 1 111 ? 0.554 11.740 13.176 1.00 95.69 111 VAL A CA 1
ATOM 905 C C . VAL A 1 111 ? -0.904 11.291 13.107 1.00 95.69 111 VAL A C 1
ATOM 907 O O . VAL A 1 111 ? -1.764 11.887 13.752 1.00 95.69 111 VAL A O 1
ATOM 910 N N . ILE A 1 112 ? -1.180 10.215 12.365 1.00 94.44 112 ILE A N 1
ATOM 911 C CA . ILE A 1 112 ? -2.510 9.607 12.256 1.00 94.44 112 ILE A CA 1
ATOM 912 C C . ILE A 1 112 ? -3.006 9.168 13.636 1.00 94.44 112 ILE A C 1
ATOM 914 O O . ILE A 1 112 ? -4.122 9.526 14.017 1.00 94.44 112 ILE A O 1
ATOM 918 N N . THR A 1 113 ? -2.186 8.439 14.399 1.00 94.50 113 THR A N 1
ATOM 919 C CA . THR A 1 113 ? -2.568 7.952 15.732 1.00 94.50 113 THR A CA 1
ATOM 920 C C . THR A 1 113 ? -2.710 9.096 16.732 1.00 94.50 113 THR A C 1
ATOM 922 O O . THR A 1 113 ? -3.700 9.150 17.457 1.00 94.50 113 THR A O 1
ATOM 925 N N . TYR A 1 114 ? -1.791 10.068 16.720 1.00 94.56 114 TYR A N 1
ATOM 926 C CA . TYR A 1 114 ? -1.866 11.249 17.584 1.00 94.56 114 TYR A CA 1
ATOM 927 C C . TYR A 1 114 ? -3.121 12.089 17.331 1.00 94.56 114 TYR A C 1
ATOM 929 O O . TYR A 1 114 ? -3.829 12.449 18.267 1.00 94.56 114 TYR A O 1
ATOM 937 N N . ASN A 1 115 ? -3.435 12.398 16.072 1.00 92.94 115 ASN A N 1
ATOM 938 C CA . ASN A 1 115 ? -4.623 13.192 15.754 1.00 92.94 115 ASN A CA 1
ATOM 939 C C . ASN A 1 115 ? -5.908 12.424 16.072 1.00 92.94 115 ASN A C 1
ATOM 941 O O . ASN A 1 115 ? -6.857 13.004 16.598 1.00 92.94 115 ASN A O 1
ATOM 945 N N . SER A 1 116 ? -5.916 11.113 15.818 1.00 91.62 116 SER A N 1
ATOM 946 C CA . SER A 1 116 ? -7.047 10.255 16.174 1.00 91.62 116 SER A CA 1
ATOM 947 C C . SER A 1 116 ? -7.255 10.182 17.685 1.00 91.62 116 SER A C 1
ATOM 949 O O . SER A 1 116 ? -8.394 10.084 18.116 1.00 91.62 116 SER A O 1
ATOM 951 N N . SER A 1 117 ? -6.202 10.311 18.503 1.00 90.94 117 SER A N 1
ATOM 952 C CA . SER A 1 117 ? -6.316 10.309 19.966 1.00 90.94 117 SER A CA 1
ATOM 953 C C . SER A 1 117 ? -6.808 11.628 20.569 1.00 90.94 117 SER A C 1
ATOM 955 O O . SER A 1 117 ? -7.112 11.667 21.758 1.00 90.94 117 SER A O 1
ATOM 957 N N . LYS A 1 118 ? -6.849 12.727 19.804 1.00 91.38 118 LYS A N 1
ATOM 958 C CA . LYS A 1 118 ? -7.239 14.053 20.322 1.00 91.38 118 LYS A CA 1
ATOM 959 C C . LYS A 1 118 ? -8.741 14.248 20.458 1.00 91.38 118 LYS A C 1
ATOM 961 O O . LYS A 1 118 ? -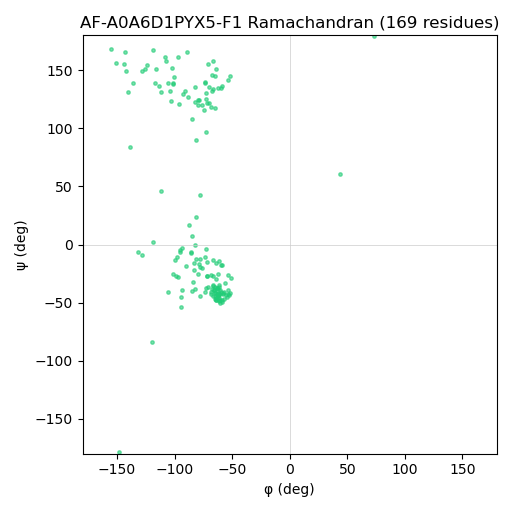9.163 15.100 21.233 1.00 91.38 118 LYS A O 1
ATOM 966 N N . SER A 1 119 ? -9.536 13.523 19.682 1.00 85.69 119 SER A N 1
ATOM 967 C CA . SER A 1 119 ? -10.986 13.685 19.662 1.00 85.69 119 SER A CA 1
ATOM 968 C C . SER A 1 119 ? -11.672 12.377 19.303 1.00 85.69 119 SER A C 1
ATOM 970 O O . SER A 1 119 ? -11.107 11.553 18.589 1.00 85.69 119 SER A O 1
ATOM 972 N N . ASN A 1 120 ? -12.927 12.234 19.715 1.00 84.31 120 ASN A N 1
ATOM 973 C CA . ASN A 1 120 ? -13.725 11.033 19.459 1.00 84.31 120 ASN A CA 1
ATOM 974 C C . ASN A 1 120 ? -14.464 11.085 18.107 1.00 84.31 120 ASN A C 1
ATOM 976 O O . ASN A 1 120 ? -15.414 10.344 17.892 1.00 84.31 120 ASN A O 1
ATOM 980 N N . TYR A 1 121 ? -14.058 11.973 17.192 1.00 85.75 121 TYR A N 1
ATOM 981 C CA . TYR A 1 121 ? -14.699 12.109 15.878 1.00 85.75 121 TYR A CA 1
ATOM 982 C C . TYR A 1 121 ? -14.263 11.038 14.870 1.00 85.75 121 TYR A C 1
ATOM 984 O O . TYR A 1 121 ? -14.900 10.868 13.832 1.00 85.75 121 TYR A O 1
ATOM 992 N N . SER A 1 122 ? -13.159 10.334 15.131 1.00 84.75 122 SER A N 1
ATOM 993 C CA . SER A 1 122 ? -12.669 9.303 14.218 1.00 84.75 122 SER A CA 1
ATOM 994 C C . SER A 1 122 ? -13.534 8.048 14.312 1.00 84.75 122 SER A C 1
ATOM 996 O O . SER A 1 122 ? -13.524 7.370 15.330 1.00 84.75 122 SER A O 1
ATOM 998 N N . ILE A 1 123 ? -14.216 7.695 13.219 1.00 83.56 123 ILE A N 1
ATOM 999 C CA . ILE A 1 123 ? -15.036 6.470 13.121 1.00 83.56 123 ILE A CA 1
ATOM 1000 C C . ILE A 1 123 ? -14.164 5.208 13.181 1.00 83.56 123 ILE A C 1
ATOM 1002 O O . ILE A 1 123 ? -14.624 4.149 13.593 1.00 83.56 123 ILE A O 1
ATOM 1006 N N . ARG A 1 124 ? -12.899 5.308 12.750 1.00 84.25 124 ARG A N 1
ATOM 1007 C CA . ARG A 1 124 ? -11.964 4.177 12.779 1.00 84.25 124 ARG A CA 1
ATOM 1008 C C . ARG A 1 124 ? -11.051 4.194 14.005 1.00 84.25 124 ARG A C 1
ATOM 1010 O O . ARG A 1 124 ? -10.669 3.127 14.432 1.00 84.25 124 ARG A O 1
ATOM 1017 N N . TYR A 1 125 ? -10.731 5.347 14.596 1.00 91.44 125 TYR A N 1
ATOM 1018 C CA . TYR A 1 125 ? -9.916 5.493 15.820 1.00 91.44 125 TYR A CA 1
ATOM 1019 C C . TYR A 1 125 ? -8.637 4.609 15.885 1.00 91.44 125 TYR A C 1
ATOM 1021 O O . TYR A 1 125 ? -8.493 3.761 16.774 1.00 91.44 125 TYR A O 1
ATOM 1029 N N . PRO A 1 126 ? -7.678 4.772 14.944 1.00 93.38 126 PRO A N 1
ATOM 1030 C CA . PRO A 1 126 ? -6.387 4.083 15.015 1.00 93.38 126 PRO A CA 1
ATOM 1031 C C . PRO A 1 126 ? -5.599 4.567 16.235 1.00 93.38 126 PRO A C 1
ATOM 1033 O O . PRO A 1 126 ? -5.240 5.742 16.329 1.00 93.38 126 PRO A O 1
ATOM 1036 N N . LYS A 1 127 ? -5.310 3.655 17.168 1.00 93.19 127 LYS A N 1
ATOM 1037 C CA . LYS A 1 127 ? -4.682 3.984 18.455 1.00 93.19 127 LYS A CA 1
ATOM 1038 C C . LYS A 1 127 ? -3.165 3.844 18.404 1.00 93.19 127 LYS A C 1
ATOM 1040 O O . LYS A 1 127 ? -2.442 4.676 18.948 1.00 93.19 127 LYS A O 1
ATOM 1045 N N . LYS A 1 128 ? -2.676 2.812 17.718 1.00 93.38 128 LYS A N 1
ATOM 1046 C CA . LYS A 1 128 ? -1.247 2.565 17.487 1.00 93.38 128 LYS A CA 1
ATOM 1047 C C . LYS A 1 128 ? -1.029 1.720 16.233 1.00 93.38 128 LYS A C 1
ATOM 1049 O O . LYS A 1 128 ? -1.973 1.148 15.695 1.00 93.38 128 LYS A O 1
ATOM 1054 N N . VAL A 1 129 ? 0.220 1.626 15.780 1.00 93.25 129 VAL A N 1
ATOM 1055 C CA . VAL A 1 129 ? 0.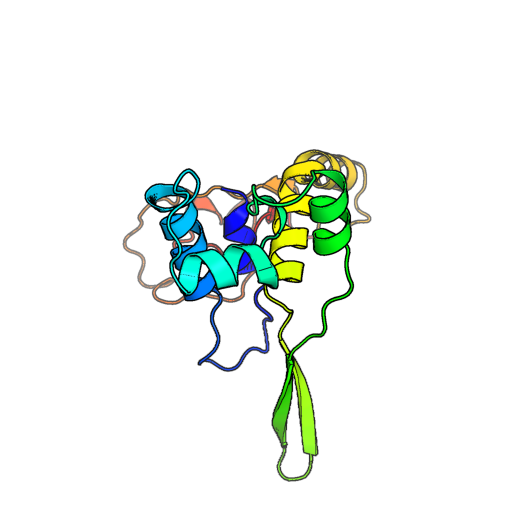617 0.612 14.790 1.00 93.25 129 VAL A CA 1
ATOM 1056 C C . VAL A 1 129 ? 0.527 -0.764 15.451 1.00 93.25 129 VAL A C 1
ATOM 1058 O O . VAL A 1 129 ? 1.011 -0.927 16.573 1.00 93.25 129 VAL A O 1
ATOM 1061 N N . ALA A 1 130 ? -0.104 -1.723 14.773 1.00 89.81 130 ALA A N 1
ATOM 1062 C CA . ALA A 1 130 ? -0.309 -3.060 15.316 1.00 89.81 130 ALA A CA 1
ATOM 1063 C C . ALA A 1 130 ? 1.007 -3.829 15.464 1.00 89.81 130 ALA A C 1
ATOM 1065 O O . ALA A 1 130 ? 1.919 -3.680 14.639 1.00 89.81 130 ALA A O 1
ATOM 1066 N N . ASN A 1 131 ? 1.103 -4.666 16.499 1.00 86.62 131 ASN A N 1
ATOM 1067 C CA . ASN A 1 131 ? 2.252 -5.537 16.697 1.00 86.62 131 ASN A CA 1
ATOM 1068 C C . ASN A 1 131 ? 2.374 -6.561 15.559 1.00 86.62 131 ASN A C 1
ATOM 1070 O O . ASN A 1 131 ? 1.403 -6.960 14.927 1.00 86.62 131 ASN A O 1
ATOM 1074 N N . SER A 1 132 ? 3.607 -6.986 15.287 1.00 81.44 132 SER A N 1
ATOM 1075 C CA . SER A 1 132 ? 3.888 -8.094 14.358 1.00 81.44 132 SER A CA 1
ATOM 1076 C C . SER A 1 132 ? 4.055 -9.436 15.075 1.00 81.44 132 SER A C 1
ATOM 1078 O O . SER A 1 132 ? 4.241 -10.459 14.424 1.00 81.44 132 SER A O 1
ATOM 1080 N N . PHE A 1 133 ? 4.033 -9.419 16.408 1.00 81.31 133 PHE A N 1
ATOM 1081 C CA . PHE A 1 133 ? 4.176 -10.593 17.256 1.00 81.31 133 PHE A CA 1
ATOM 1082 C C . PHE A 1 133 ? 2.823 -10.951 17.852 1.00 81.31 133 PHE A C 1
ATOM 1084 O O . PHE A 1 133 ? 2.101 -10.065 18.305 1.00 81.31 133 PHE A O 1
ATOM 1091 N N . PHE A 1 134 ? 2.541 -12.247 17.895 1.00 80.69 134 PHE A N 1
ATOM 1092 C CA . PHE A 1 134 ? 1.366 -12.817 18.532 1.00 80.69 134 PHE A CA 1
ATOM 1093 C C . PHE A 1 134 ? 1.805 -13.879 19.542 1.00 80.69 134 PHE A C 1
ATOM 1095 O O . PHE A 1 134 ? 2.857 -14.511 19.399 1.00 80.69 134 PHE A O 1
ATOM 1102 N N . LEU A 1 135 ? 1.004 -14.057 20.582 1.00 80.38 135 LEU A N 1
ATOM 1103 C CA . LEU A 1 135 ? 1.132 -15.131 21.544 1.00 80.38 135 LEU A CA 1
ATOM 1104 C C . LEU A 1 135 ? 0.593 -16.399 20.890 1.00 80.38 135 LEU A C 1
ATOM 1106 O O . LEU A 1 135 ? -0.555 -16.468 20.459 1.00 80.38 135 LEU A O 1
ATOM 1110 N N . TYR A 1 136 ? 1.452 -17.407 20.774 1.00 68.31 136 TYR A N 1
ATOM 1111 C CA . TYR A 1 136 ? 1.040 -18.694 20.237 1.00 68.31 136 TYR A CA 1
ATOM 1112 C C . TYR A 1 136 ? 0.178 -19.420 21.274 1.00 68.31 136 TYR A C 1
ATOM 1114 O O . TYR A 1 136 ? 0.699 -20.092 22.164 1.00 68.31 136 TYR A O 1
ATOM 1122 N N . GLU A 1 137 ? -1.141 -19.311 21.144 1.00 67.69 137 GLU A N 1
ATOM 1123 C CA . GLU A 1 137 ? -2.078 -20.186 21.839 1.00 67.69 137 GLU A CA 1
ATOM 1124 C C . GLU A 1 137 ? -2.601 -21.261 20.889 1.00 67.69 137 GLU A C 1
ATOM 1126 O O . GLU A 1 137 ? -2.921 -21.018 19.724 1.00 67.69 137 GLU A O 1
ATOM 1131 N N . LYS A 1 138 ? -2.703 -22.493 21.390 1.00 59.31 138 LYS A N 1
ATOM 1132 C CA . LYS A 1 138 ? -3.161 -23.659 20.624 1.00 59.31 138 LYS A CA 1
ATOM 1133 C C . LYS A 1 138 ? -4.692 -23.664 20.484 1.00 59.31 138 LYS A C 1
ATOM 1135 O O . LYS A 1 138 ? -5.326 -24.703 20.641 1.00 59.31 138 LYS A O 1
ATOM 1140 N N . ASN A 1 139 ? -5.290 -22.507 20.209 1.00 57.31 139 ASN A N 1
ATOM 1141 C CA . ASN A 1 139 ? -6.728 -22.353 20.048 1.00 57.31 139 ASN A CA 1
ATOM 1142 C C . ASN A 1 139 ? -7.117 -22.609 18.588 1.00 57.31 139 ASN A C 1
ATOM 1144 O O . ASN A 1 139 ? -6.562 -22.041 17.651 1.00 57.31 139 ASN A O 1
ATOM 1148 N N . GLY A 1 140 ? -8.082 -23.508 18.380 1.00 58.97 140 GLY A N 1
ATOM 1149 C CA . GLY A 1 140 ? -8.542 -23.906 17.046 1.00 58.97 140 GLY A CA 1
ATOM 1150 C C . GLY A 1 140 ? -9.376 -22.853 16.308 1.00 58.97 140 GLY A C 1
ATOM 1151 O O . GLY A 1 140 ? -9.748 -23.106 15.165 1.00 58.97 140 GLY A O 1
ATOM 1152 N N . ALA A 1 141 ? -9.676 -21.717 16.946 1.00 62.09 141 ALA A N 1
ATOM 1153 C CA . ALA A 1 141 ? -10.568 -20.684 16.424 1.00 62.09 141 ALA A CA 1
ATOM 1154 C C . ALA A 1 141 ? -9.958 -19.877 15.261 1.00 62.09 141 ALA A C 1
ATOM 1156 O O . ALA A 1 141 ? -10.687 -19.454 14.373 1.00 62.09 141 ALA A O 1
ATOM 1157 N N . GLU A 1 142 ? -8.629 -19.746 15.187 1.00 64.81 142 GLU A N 1
ATOM 1158 C CA . GLU A 1 142 ? -7.950 -18.892 14.194 1.00 64.81 142 GLU A CA 1
ATOM 1159 C C . GLU A 1 142 ? -7.153 -19.678 13.145 1.00 64.81 142 GLU A C 1
ATOM 1161 O O . GLU A 1 142 ? -5.992 -19.399 12.827 1.00 64.81 142 GLU A O 1
ATOM 1166 N N . ARG A 1 143 ? -7.761 -20.730 12.594 1.00 69.38 143 ARG A N 1
ATOM 1167 C CA . ARG A 1 143 ? -7.106 -21.529 11.544 1.00 69.38 143 ARG A CA 1
ATOM 1168 C C . ARG A 1 143 ? -6.946 -20.776 10.224 1.00 69.38 143 ARG A C 1
ATOM 1170 O O . ARG A 1 143 ? -6.037 -21.105 9.465 1.00 69.38 143 ARG A O 1
ATOM 1177 N N . TYR A 1 144 ? -7.803 -19.793 9.963 1.00 73.00 144 TYR A N 1
ATOM 1178 C CA . TYR A 1 144 ? -7.878 -19.070 8.696 1.00 73.00 144 TYR A CA 1
ATOM 1179 C C . TYR A 1 144 ? -7.728 -17.563 8.914 1.00 73.00 144 TYR A C 1
ATOM 1181 O O . TYR A 1 144 ? -8.037 -17.051 9.988 1.00 73.00 144 TYR A O 1
ATOM 1189 N N . LYS A 1 145 ? -7.251 -16.858 7.883 1.00 73.25 145 LYS A N 1
ATOM 1190 C CA . LYS A 1 145 ? -7.175 -15.394 7.873 1.00 73.25 145 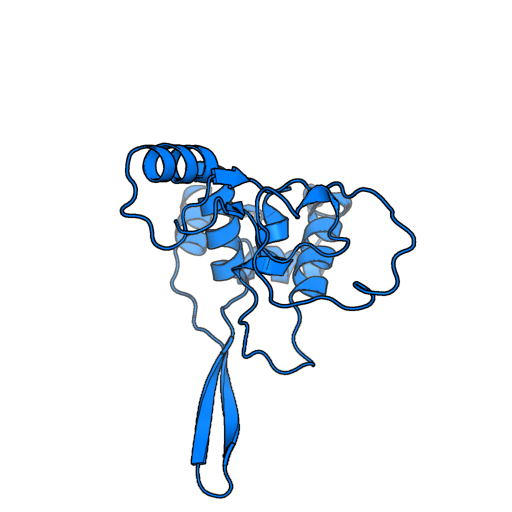LYS A CA 1
ATOM 1191 C C . LYS A 1 145 ? -8.599 -14.830 7.835 1.00 73.25 145 LYS A C 1
ATOM 1193 O O . LYS A 1 145 ? -9.333 -15.120 6.895 1.00 73.25 145 LYS A O 1
ATOM 1198 N N . GLY A 1 146 ? -8.975 -14.073 8.861 1.00 71.06 146 GLY A N 1
ATOM 1199 C CA . GLY A 1 146 ? -10.253 -13.360 8.922 1.00 71.06 146 GLY A CA 1
ATOM 1200 C C . GLY A 1 146 ? -10.172 -11.956 8.319 1.00 71.06 146 GLY A C 1
ATOM 1201 O O . GLY A 1 146 ? -9.079 -11.428 8.106 1.00 71.06 146 GLY A O 1
ATOM 1202 N N . GLU A 1 147 ? -11.337 -11.356 8.073 1.00 70.00 147 GLU A N 1
ATOM 1203 C CA . GLU A 1 147 ? -11.489 -9.953 7.642 1.00 70.00 147 GLU A CA 1
ATOM 1204 C C . GLU A 1 147 ? -11.721 -8.984 8.814 1.00 70.00 147 GLU A C 1
ATOM 1206 O O . GLU A 1 147 ? -11.813 -7.773 8.614 1.00 70.00 147 GLU A O 1
ATOM 1211 N N . ASP A 1 148 ? -11.819 -9.503 10.040 1.00 74.62 148 ASP A N 1
ATOM 1212 C CA . ASP A 1 148 ? -12.102 -8.697 11.224 1.00 74.62 148 ASP A CA 1
ATOM 1213 C C . ASP A 1 148 ? -10.984 -7.706 11.513 1.00 74.62 148 ASP A C 1
ATOM 1215 O O . ASP A 1 148 ? -9.812 -8.028 11.400 1.00 74.62 148 ASP A O 1
ATOM 1219 N N . ILE A 1 149 ? -11.334 -6.525 12.006 1.00 78.38 149 ILE A N 1
ATOM 1220 C CA . ILE A 1 149 ? -10.367 -5.480 12.355 1.00 78.38 149 ILE A CA 1
ATOM 1221 C C . ILE A 1 149 ? -9.626 -5.845 13.655 1.00 78.38 149 ILE A C 1
ATOM 1223 O O . ILE A 1 149 ? -10.249 -6.341 14.598 1.00 78.38 149 ILE A O 1
ATOM 1227 N N . GLU A 1 150 ? -8.312 -5.597 13.730 1.00 81.44 150 GLU A N 1
ATOM 1228 C CA . GLU A 1 150 ? -7.539 -5.758 14.971 1.00 81.44 150 GLU A CA 1
ATOM 1229 C C . GLU A 1 150 ? -7.860 -4.651 15.978 1.00 81.44 150 GLU A C 1
ATOM 1231 O O . GLU A 1 150 ? -7.704 -3.453 15.712 1.00 81.44 150 GLU A O 1
ATOM 1236 N N . THR A 1 151 ? -8.249 -5.063 17.180 1.00 85.25 151 THR A N 1
ATOM 1237 C CA . THR A 1 151 ? -8.420 -4.183 18.334 1.00 85.25 151 THR A CA 1
ATOM 1238 C C . THR A 1 151 ? -7.174 -4.224 19.213 1.00 85.25 151 THR A C 1
ATOM 1240 O O . THR A 1 151 ? -6.371 -5.155 19.149 1.00 85.25 151 THR A O 1
ATOM 1243 N N . THR A 1 152 ? -7.002 -3.226 20.081 1.00 84.31 152 THR A N 1
ATOM 1244 C CA . THR A 1 152 ? -5.904 -3.258 21.062 1.00 84.31 152 THR A CA 1
ATOM 1245 C C . THR A 1 152 ? -6.005 -4.388 22.086 1.00 84.31 152 THR A C 1
ATOM 1247 O O . THR A 1 152 ? -5.021 -4.655 22.769 1.00 84.31 152 THR A O 1
ATOM 1250 N N . GLU A 1 153 ? -7.176 -5.009 22.218 1.00 83.56 153 GLU A N 1
ATOM 1251 C CA . GLU A 1 153 ? -7.422 -6.114 23.148 1.00 83.56 153 GLU A CA 1
ATOM 1252 C C . GLU A 1 153 ? -7.011 -7.454 22.525 1.00 83.56 153 GLU A C 1
ATOM 1254 O O . GLU A 1 153 ? -6.351 -8.258 23.181 1.00 83.56 153 GLU A O 1
ATOM 1259 N N . ASP A 1 154 ? -7.294 -7.641 21.232 1.00 82.56 154 ASP A N 1
ATOM 1260 C CA . ASP A 1 154 ? -7.141 -8.938 20.570 1.00 82.56 154 ASP A CA 1
ATOM 126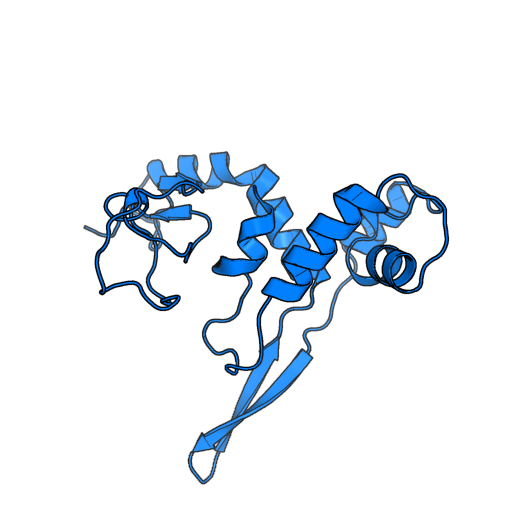1 C C . ASP A 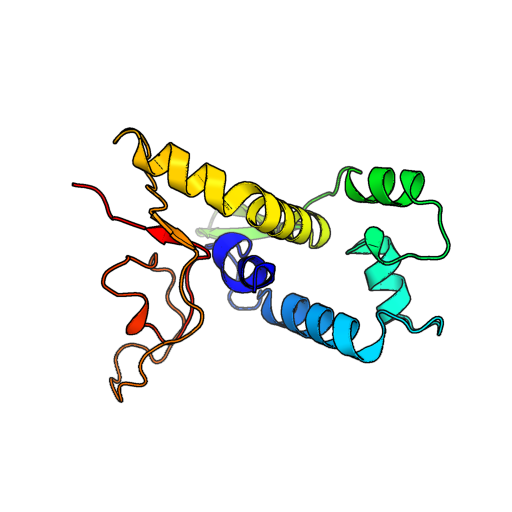1 154 ? -5.849 -9.079 19.752 1.00 82.56 154 ASP A C 1
ATOM 1263 O O . ASP A 1 154 ? -5.501 -10.192 19.361 1.00 82.56 154 ASP A O 1
ATOM 1267 N N . GLU A 1 155 ? -5.112 -7.993 19.466 1.00 82.25 155 GLU A N 1
ATOM 1268 C CA . GLU A 1 155 ? -3.988 -8.042 18.506 1.00 82.25 155 GLU A CA 1
ATOM 1269 C C . GLU A 1 155 ? -2.918 -9.085 18.861 1.00 82.25 155 GLU A C 1
ATOM 1271 O O . GLU A 1 155 ? -2.300 -9.666 17.976 1.00 82.25 155 GLU A O 1
ATOM 1276 N N . LEU A 1 156 ? -2.685 -9.317 20.158 1.00 84.06 156 LEU A N 1
ATOM 1277 C CA . LEU A 1 156 ? -1.674 -10.265 20.621 1.00 84.06 156 LEU A CA 1
ATOM 1278 C C . LEU A 1 156 ? -2.149 -11.711 20.512 1.00 84.06 156 LEU A C 1
ATOM 1280 O O . LEU A 1 156 ? -1.311 -12.603 20.514 1.00 84.06 156 LEU A O 1
ATOM 1284 N N . MET A 1 157 ? -3.454 -11.950 20.421 1.00 79.31 157 MET A N 1
ATOM 1285 C CA . MET A 1 157 ? -4.015 -13.295 20.308 1.00 79.31 157 MET A CA 1
ATOM 1286 C C . MET A 1 157 ? -4.154 -13.736 18.851 1.00 79.31 157 MET A C 1
ATOM 1288 O O . MET A 1 157 ? -4.220 -14.936 18.590 1.00 79.31 157 MET A O 1
ATOM 1292 N N . ARG A 1 158 ? -4.126 -12.782 17.908 1.00 75.94 158 ARG A N 1
ATOM 1293 C CA . ARG A 1 158 ? -4.348 -13.056 16.490 1.00 75.94 158 ARG A CA 1
ATOM 1294 C C . ARG A 1 158 ? -3.112 -13.569 15.763 1.00 75.94 158 ARG A C 1
ATOM 1296 O O . ARG A 1 158 ? -2.106 -12.873 15.646 1.00 75.94 158 ARG A O 1
ATOM 1303 N N . LYS A 1 159 ? -3.210 -14.753 15.156 1.00 76.94 159 LYS A N 1
ATOM 1304 C CA . LYS A 1 159 ? -2.138 -15.336 14.326 1.00 76.94 159 LYS A CA 1
ATOM 1305 C C . LYS A 1 159 ? -1.908 -14.566 13.023 1.00 76.94 159 LYS A C 1
ATOM 1307 O O . LYS A 1 159 ? -0.771 -14.439 12.565 1.00 76.94 159 LYS A O 1
ATOM 1312 N N . TYR A 1 160 ? -2.987 -14.129 12.379 1.00 77.62 160 TYR A N 1
ATOM 1313 C CA . TYR A 1 160 ? -2.931 -13.401 11.114 1.00 77.62 160 TYR A CA 1
ATOM 1314 C C . TYR A 1 160 ? -3.180 -11.930 11.361 1.00 77.62 160 TYR A C 1
ATOM 1316 O O . TYR A 1 160 ? -4.173 -11.574 11.993 1.00 77.62 160 TYR A O 1
ATOM 1324 N N . SER A 1 161 ? -2.323 -11.086 10.788 1.00 74.62 161 SER A N 1
ATOM 1325 C CA . SER A 1 161 ? -2.597 -9.666 10.838 1.00 74.62 161 SER A CA 1
ATOM 1326 C C . SER A 1 161 ? -3.639 -9.262 9.797 1.00 74.62 161 SER A C 1
ATOM 1328 O O . SER A 1 161 ? -3.491 -9.512 8.599 1.00 74.62 161 SER A O 1
ATOM 1330 N N . SER A 1 162 ? -4.693 -8.642 10.290 1.00 81.06 162 SER A N 1
ATOM 1331 C CA . SER A 1 162 ? -5.875 -8.180 9.574 1.00 81.06 162 SER A CA 1
ATOM 1332 C C . SER A 1 162 ? -5.827 -6.688 9.243 1.00 81.06 162 SER A C 1
ATOM 1334 O O . SER A 1 162 ? -6.378 -6.280 8.223 1.00 81.06 162 SER A O 1
ATOM 1336 N N . SER A 1 163 ? -5.111 -5.879 10.032 1.00 87.75 163 SER A N 1
ATOM 1337 C CA . SER A 1 163 ? -4.950 -4.443 9.783 1.00 87.75 163 SER A CA 1
ATOM 1338 C C . SER A 1 163 ? -3.570 -3.908 10.165 1.00 87.75 163 SER A C 1
ATOM 1340 O O . SER A 1 163 ? -2.859 -4.449 11.009 1.00 87.75 163 SER A O 1
ATOM 1342 N N . TYR A 1 164 ? -3.164 -2.804 9.532 1.00 91.25 164 TYR A N 1
ATOM 1343 C CA . TYR A 1 164 ? -1.887 -2.153 9.835 1.00 91.25 164 TYR A CA 1
ATOM 1344 C C . TYR A 1 164 ? -1.876 -1.459 11.210 1.00 91.25 164 TYR A C 1
ATOM 1346 O O . TYR A 1 164 ? -0.852 -1.447 11.904 1.00 91.25 164 TYR A O 1
ATOM 1354 N N . PHE A 1 165 ? -3.009 -0.873 11.597 1.00 92.62 165 PHE A N 1
ATOM 1355 C CA . PHE A 1 165 ? -3.218 -0.247 12.901 1.00 92.62 165 PHE A CA 1
ATOM 1356 C C . PHE A 1 165 ? -4.031 -1.159 13.817 1.00 92.62 165 PHE A C 1
ATOM 1358 O O . PHE A 1 165 ? -4.877 -1.914 13.341 1.00 92.62 165 PHE A O 1
ATOM 1365 N N . SER A 1 166 ? -3.812 -1.011 15.122 1.00 91.88 166 SER A N 1
ATOM 1366 C CA . SER A 1 166 ? -4.731 -1.509 16.144 1.00 91.88 166 SER A CA 1
ATOM 1367 C C . SER A 1 166 ? -5.696 -0.402 16.517 1.00 91.88 166 SER A C 1
ATOM 1369 O O . SER A 1 166 ? -5.294 0.733 16.822 1.00 91.88 166 SER A O 1
ATOM 1371 N N . TYR A 1 167 ? -6.973 -0.736 16.504 1.00 91.75 167 TYR A N 1
ATOM 1372 C CA . TYR A 1 167 ? -8.046 0.220 16.692 1.00 91.75 167 TYR A CA 1
ATOM 1373 C C . TYR A 1 167 ? -8.580 0.163 18.122 1.00 91.75 167 TYR A C 1
ATOM 1375 O O . TYR A 1 167 ? -8.607 -0.891 18.757 1.00 91.75 167 TYR A O 1
ATOM 1383 N N . GLY A 1 168 ? -8.958 1.322 18.661 1.00 87.00 168 GLY A N 1
ATOM 1384 C CA . GLY A 1 168 ? -9.427 1.425 20.046 1.00 87.00 168 GLY A CA 1
ATOM 1385 C C . GLY A 1 168 ? -10.913 1.119 20.243 1.00 87.00 168 GLY A C 1
ATOM 1386 O O . GLY A 1 168 ? -11.407 1.349 21.339 1.00 87.00 168 GLY A O 1
ATOM 1387 N N . GLY A 1 169 ? -11.608 0.646 19.205 1.00 79.00 169 GLY A N 1
ATOM 1388 C CA . GLY A 1 169 ? -13.056 0.444 19.227 1.00 79.00 169 GLY A CA 1
ATOM 1389 C C . GLY A 1 169 ? -13.853 1.751 19.170 1.00 79.00 169 GLY A C 1
ATOM 1390 O O . GLY A 1 169 ? -13.295 2.848 19.094 1.00 79.00 169 GLY A O 1
ATOM 1391 N N . PHE A 1 170 ? -15.175 1.607 19.178 1.00 69.25 170 PHE A N 1
ATOM 1392 C CA . PHE A 1 170 ? -16.139 2.694 19.328 1.00 69.25 170 PHE A CA 1
ATOM 1393 C C . PHE A 1 170 ? -16.859 2.496 20.667 1.00 69.25 170 PHE A C 1
ATOM 1395 O O . PHE A 1 170 ? -17.212 1.361 20.985 1.00 69.25 170 PHE A O 1
ATOM 1402 N N . ASN A 1 171 ? -17.042 3.575 21.435 1.00 55.56 171 ASN A N 1
ATOM 1403 C CA . ASN A 1 171 ? -17.846 3.570 22.663 1.00 55.56 171 ASN A CA 1
ATOM 1404 C C . ASN A 1 171 ? -19.322 3.784 22.340 1.00 55.56 171 ASN A C 1
ATOM 1406 O O . ASN A 1 171 ? -19.608 4.793 21.658 1.00 55.56 171 ASN A O 1
#

Radius of gyration: 18.61 Å; Cα contacts (8 Å, |Δi|>4): 209; chains: 1; bounding box: 52×38×39 Å

Foldseek 3Di:
DLLCCQQAVQDDPPDDPPDGSPVVSVLVVVCVPPPLPPPDDDPSNCCCCQFQQVCSVPVDDPVVSVVSLPDDDDWAWDWDDPDPPDIDIDTRDRNSVSVVVSVVCVVCVVVVLVVLVPDLPDPFNFNHFADPEADDDPDPPAPDDDLDAAAPVCRNHHPDHNHRGHHPDHD

Solvent-accessible surface area (backbone atoms only — not comparable to full-atom values): 10324 Å² total; per-residue (Å²): 126,51,64,54,26,44,65,19,70,60,45,65,87,90,50,58,91,90,62,72,43,60,64,58,51,52,51,52,54,52,36,59,75,73,42,64,86,52,85,71,89,41,76,65,55,50,48,40,21,72,67,46,41,28,80,67,39,80,90,55,55,72,69,56,23,54,51,59,64,70,48,89,78,70,57,54,70,48,74,44,82,71,54,101,86,45,70,43,78,49,68,44,77,34,67,35,59,47,51,51,52,25,50,48,45,65,76,37,46,70,56,54,20,53,60,31,71,72,46,90,81,48,90,68,26,41,60,42,76,43,75,94,63,49,56,91,64,96,59,81,86,65,80,63,82,63,90,61,78,34,32,75,84,49,45,45,65,40,86,58,76,39,39,52,41,16,18,69,69,83,135